Protein AF-A0A968JHE1-F1 (afdb_monomer_lite)

Structure (mmCIF, N/CA/C/O backbone):
data_AF-A0A968JHE1-F1
#
_entry.id   AF-A0A968JHE1-F1
#
loop_
_atom_site.group_PDB
_atom_site.id
_atom_site.type_symbol
_atom_site.label_atom_id
_atom_site.label_alt_id
_atom_site.label_comp_id
_atom_site.label_asym_id
_atom_site.label_entity_id
_atom_site.label_seq_id
_atom_site.pdbx_PDB_ins_code
_atom_site.Cartn_x
_atom_site.Cartn_y
_atom_site.Cartn_z
_atom_site.occupancy
_atom_site.B_iso_or_equiv
_atom_site.auth_seq_id
_atom_site.auth_comp_id
_atom_site.auth_asym_id
_atom_site.auth_atom_id
_atom_site.pdbx_PDB_model_num
ATOM 1 N N . ALA A 1 1 ? -49.050 31.202 43.362 1.00 47.47 1 ALA A N 1
ATOM 2 C CA . ALA A 1 1 ? -48.084 30.896 42.283 1.00 47.47 1 ALA A CA 1
ATOM 3 C C . ALA A 1 1 ? -46.724 30.352 42.784 1.00 47.47 1 ALA A C 1
ATOM 5 O O . ALA A 1 1 ? -45.748 30.447 42.057 1.00 47.47 1 ALA A O 1
ATOM 6 N N . CYS A 1 2 ? -46.636 29.707 43.963 1.00 53.91 2 CYS A N 1
ATOM 7 C CA . CYS A 1 2 ? -45.353 29.241 44.539 1.00 53.91 2 CYS A CA 1
ATOM 8 C C . CYS A 1 2 ? -45.288 27.729 44.828 1.00 53.91 2 CYS A C 1
ATOM 10 O O . CYS A 1 2 ? -44.588 27.310 45.744 1.00 53.91 2 CYS A O 1
ATOM 12 N N . TRP A 1 3 ? -46.005 26.894 44.069 1.00 42.94 3 TRP A N 1
ATOM 13 C CA . TRP A 1 3 ? -45.971 25.433 44.270 1.00 42.94 3 TRP A CA 1
ATOM 14 C C . TRP A 1 3 ? -45.378 24.636 43.099 1.00 42.94 3 TRP A C 1
ATOM 16 O O . TRP A 1 3 ? -45.115 23.447 43.235 1.00 42.94 3 TRP A O 1
ATOM 26 N N . LEU A 1 4 ? -45.081 25.291 41.972 1.00 50.97 4 LEU A N 1
ATOM 27 C CA . LEU A 1 4 ? -44.620 24.625 40.746 1.00 50.97 4 LEU A CA 1
ATOM 28 C C . LEU A 1 4 ? -43.090 24.541 40.586 1.00 50.97 4 LEU A C 1
ATOM 30 O O . LEU A 1 4 ? -42.613 23.849 39.698 1.00 50.97 4 LEU A O 1
ATOM 34 N N . VAL A 1 5 ? -42.301 25.165 41.468 1.00 52.16 5 VAL A N 1
ATOM 35 C CA . VAL A 1 5 ? -40.823 25.190 41.349 1.00 52.16 5 VAL A CA 1
ATOM 36 C C . VAL A 1 5 ? -40.139 24.054 42.137 1.00 52.16 5 VAL A C 1
ATOM 38 O O . VAL A 1 5 ? -38.934 23.842 42.036 1.00 52.16 5 VAL A O 1
ATOM 41 N N . ARG A 1 6 ? -40.885 23.254 42.914 1.00 47.75 6 ARG A N 1
ATOM 42 C CA . ARG A 1 6 ? -40.296 22.291 43.867 1.00 47.75 6 ARG A CA 1
ATOM 43 C C . ARG A 1 6 ? -40.159 20.851 43.347 1.00 47.75 6 ARG A C 1
ATOM 45 O O . ARG A 1 6 ? -39.724 19.982 44.099 1.00 47.75 6 ARG A O 1
ATOM 52 N N . GLN A 1 7 ? -40.478 20.579 42.079 1.00 51.06 7 GLN A N 1
ATOM 53 C CA . GLN A 1 7 ? -40.533 19.208 41.546 1.00 51.06 7 GLN A CA 1
ATOM 54 C 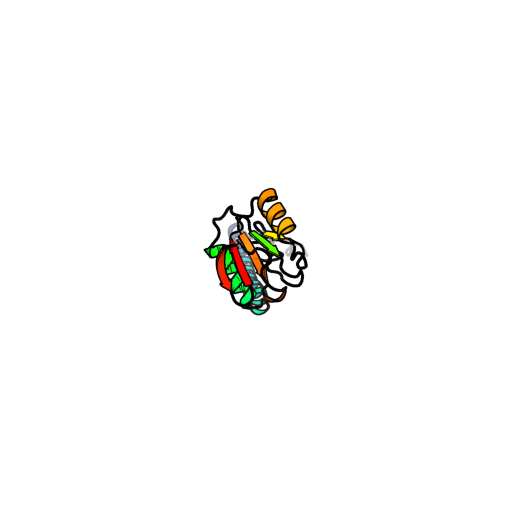C . GLN A 1 7 ? -39.275 18.719 40.806 1.00 51.06 7 GLN A C 1
ATOM 56 O O . GLN A 1 7 ? -39.288 17.634 40.236 1.00 51.06 7 GLN A O 1
ATOM 61 N N . VAL A 1 8 ? -38.145 19.432 40.899 1.00 52.44 8 VAL A N 1
ATOM 62 C CA . VAL A 1 8 ? -36.832 18.935 40.424 1.00 52.44 8 VAL A CA 1
ATOM 63 C C . VAL A 1 8 ? -35.927 18.544 41.602 1.00 52.44 8 VAL A C 1
ATOM 65 O O . VAL A 1 8 ? -34.723 18.782 41.632 1.00 52.44 8 VAL A O 1
ATOM 68 N N . ARG A 1 9 ? -36.503 17.899 42.620 1.00 52.59 9 ARG A N 1
ATOM 69 C CA . ARG A 1 9 ? -35.747 17.066 43.569 1.00 52.59 9 ARG A CA 1
ATOM 70 C C . ARG A 1 9 ? -36.081 15.600 43.319 1.00 52.59 9 ARG A C 1
ATOM 72 O O . ARG A 1 9 ? -36.542 14.890 44.202 1.00 52.59 9 ARG A O 1
ATOM 79 N N . GLY A 1 10 ? -35.834 15.146 42.089 1.00 55.16 10 GLY A N 1
ATOM 80 C CA . GLY A 1 10 ? -35.783 13.717 41.797 1.00 55.16 10 GLY A CA 1
ATOM 81 C C . GLY A 1 10 ? -34.743 13.066 42.707 1.00 55.16 10 GLY A C 1
ATOM 82 O O . GLY A 1 10 ? -33.623 13.588 42.839 1.00 55.16 10 GLY A O 1
ATOM 83 N N . SER A 1 11 ? -35.131 11.973 43.366 1.00 59.53 11 SER A N 1
ATOM 84 C CA . SER A 1 11 ? -34.228 11.157 44.176 1.00 59.53 11 SER A CA 1
ATOM 85 C C . SER A 1 11 ? -32.979 10.809 43.351 1.00 59.53 11 SER A C 1
ATOM 87 O O . SER A 1 11 ? -33.073 10.673 42.124 1.00 59.53 11 SER A O 1
ATOM 89 N N . PRO A 1 12 ? -31.792 10.698 43.973 1.00 62.72 12 PRO A N 1
ATOM 90 C CA . PRO A 1 12 ? -30.542 10.418 43.257 1.00 62.72 12 PRO A CA 1
ATOM 91 C C . PRO A 1 12 ? -30.665 9.191 42.337 1.00 62.72 12 PRO A C 1
ATOM 93 O O . PRO A 1 12 ? -30.126 9.185 41.237 1.00 62.72 12 PRO A O 1
ATOM 96 N N . VAL A 1 13 ? -31.497 8.219 42.722 1.00 62.53 13 VAL A N 1
ATOM 97 C CA . VAL A 1 13 ? -31.814 7.011 41.950 1.00 62.53 13 VAL A CA 1
ATOM 98 C C . VAL A 1 13 ? -32.527 7.314 40.623 1.00 62.53 13 VAL A C 1
ATOM 100 O O . VAL A 1 13 ? -32.202 6.710 39.604 1.00 62.53 13 VAL A O 1
ATOM 103 N N . VAL A 1 14 ? -33.469 8.263 40.587 1.00 67.06 14 VAL A N 1
ATOM 104 C CA . VAL A 1 14 ? -34.178 8.638 39.347 1.00 67.06 14 VAL A CA 1
ATOM 105 C C . VAL A 1 14 ? -33.243 9.385 38.394 1.00 67.06 14 VAL A C 1
ATOM 107 O O . VAL A 1 14 ? -33.249 9.107 37.198 1.00 67.06 14 VAL A O 1
ATOM 110 N N . ARG A 1 15 ? -32.378 10.268 38.910 1.00 69.69 15 ARG A N 1
ATOM 111 C CA . ARG A 1 15 ? -31.371 10.969 38.091 1.00 69.69 15 ARG A CA 1
ATOM 112 C C . ARG A 1 15 ? -30.335 10.018 37.494 1.00 69.69 15 ARG A C 1
ATOM 114 O O . ARG A 1 15 ? -30.020 10.137 36.314 1.00 69.69 15 ARG A O 1
ATOM 121 N N . VAL A 1 16 ? -29.861 9.048 38.275 1.00 76.38 16 VAL A 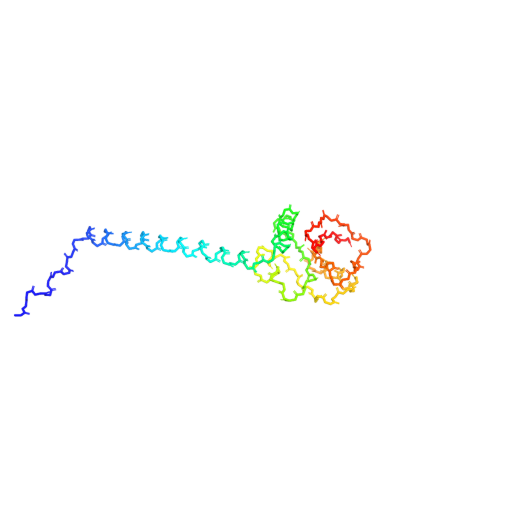N 1
ATOM 122 C CA . VAL A 1 16 ? -28.922 8.022 37.796 1.00 76.38 16 VAL A CA 1
ATOM 123 C C . VAL A 1 16 ? -29.565 7.149 36.715 1.00 76.38 16 VAL A C 1
ATOM 125 O O . VAL A 1 16 ? -28.939 6.907 35.689 1.00 76.38 16 VAL A O 1
ATOM 128 N N . ARG A 1 17 ? -30.834 6.745 36.877 1.00 81.19 17 ARG A N 1
ATOM 129 C CA . ARG A 1 17 ? -31.556 5.965 35.852 1.00 81.19 17 ARG A CA 1
ATOM 130 C C . ARG A 1 17 ? -31.671 6.712 34.523 1.00 81.19 17 ARG A C 1
ATOM 132 O O . ARG A 1 17 ? -31.424 6.109 33.485 1.00 81.19 17 ARG A O 1
ATOM 139 N N . TRP A 1 18 ? -31.986 8.007 34.549 1.00 86.00 18 TRP A N 1
ATOM 140 C CA . TRP A 1 18 ? -32.054 8.827 33.334 1.00 86.00 18 TRP A CA 1
ATOM 141 C C . TRP A 1 18 ? -30.688 9.035 32.672 1.00 86.00 18 TRP A C 1
ATOM 143 O O . TRP A 1 18 ? -30.607 8.975 31.449 1.00 86.00 18 TRP A O 1
ATOM 153 N N . LEU A 1 19 ? -29.615 9.212 33.450 1.00 85.75 19 LEU A N 1
ATOM 154 C CA . LEU A 1 19 ? -28.254 9.307 32.909 1.00 85.75 19 LEU A CA 1
ATOM 155 C C . LEU A 1 19 ? -27.808 8.004 32.242 1.00 85.75 19 LEU A C 1
ATOM 157 O O . LEU A 1 19 ? -27.266 8.043 31.144 1.00 85.75 19 LEU A O 1
ATOM 161 N N . VAL A 1 20 ? -28.080 6.853 32.862 1.00 87.69 20 VAL A N 1
ATOM 162 C CA . VAL A 1 20 ? -27.771 5.541 32.272 1.00 87.69 20 VAL A CA 1
ATOM 163 C C . VAL A 1 20 ? -28.530 5.343 30.960 1.00 87.69 20 VAL A C 1
ATOM 165 O O . VAL A 1 20 ? -27.938 4.918 29.972 1.00 87.69 20 VAL A O 1
ATOM 168 N N . LEU A 1 21 ? -29.814 5.706 30.923 1.00 90.38 21 LEU A N 1
ATOM 169 C CA . LEU A 1 21 ? -30.627 5.644 29.707 1.00 90.38 21 LEU A CA 1
ATOM 170 C C . LEU A 1 21 ? -30.086 6.571 28.614 1.00 90.38 21 LEU A C 1
ATOM 172 O O . LEU A 1 21 ? -29.949 6.142 27.475 1.00 90.38 21 LEU A O 1
ATOM 176 N N . ALA A 1 22 ? -29.720 7.806 28.961 1.00 87.56 22 ALA A N 1
ATOM 177 C CA . ALA A 1 22 ? -29.144 8.762 28.022 1.00 87.56 22 ALA A CA 1
ATOM 178 C C . ALA A 1 22 ? -27.794 8.286 27.461 1.00 87.56 22 ALA A C 1
ATOM 180 O O . ALA A 1 22 ? -27.575 8.367 26.255 1.00 87.56 22 ALA A O 1
ATOM 181 N N . VAL A 1 23 ? -26.913 7.736 28.305 1.00 90.50 23 VAL A N 1
ATOM 182 C CA . VAL A 1 23 ? -25.621 7.169 27.880 1.00 90.50 23 VAL A CA 1
ATOM 183 C C . VAL A 1 23 ? -25.823 5.946 26.988 1.00 90.50 23 VAL A C 1
ATOM 185 O O . VAL A 1 23 ? -25.159 5.835 25.961 1.00 90.50 23 VAL A O 1
ATOM 188 N N . LEU A 1 24 ? -26.757 5.053 27.326 1.00 90.19 24 LEU A N 1
ATOM 189 C CA . LEU A 1 24 ? -27.092 3.895 26.491 1.00 90.19 24 LEU A CA 1
ATOM 190 C C . LEU A 1 24 ? -27.629 4.320 25.124 1.00 90.19 24 LEU A C 1
ATOM 192 O O . LEU A 1 24 ? -27.215 3.771 24.107 1.00 90.19 24 LEU A O 1
ATOM 196 N N . LEU A 1 25 ? -28.519 5.311 25.094 1.00 88.81 25 LEU A N 1
ATOM 197 C CA . LEU A 1 25 ? -29.126 5.814 23.864 1.00 88.81 25 LEU A CA 1
ATOM 198 C C . LEU A 1 25 ? -28.084 6.523 22.987 1.00 88.81 25 LEU A C 1
ATOM 200 O O . LEU A 1 25 ? -28.027 6.283 21.782 1.00 88.81 25 LEU A O 1
ATOM 204 N N . LEU A 1 26 ? -27.189 7.304 23.600 1.00 86.12 26 LEU A N 1
ATOM 205 C CA . LEU A 1 26 ? -26.045 7.917 22.927 1.00 86.12 26 LEU A CA 1
ATOM 206 C C . LEU A 1 26 ? -25.081 6.859 22.369 1.00 86.12 26 LEU A C 1
ATOM 208 O O . LEU A 1 26 ? -24.673 6.956 21.215 1.00 86.12 26 LEU A O 1
ATOM 212 N N . ALA A 1 27 ? -24.754 5.823 23.147 1.00 84.75 27 ALA A N 1
ATOM 213 C CA . ALA A 1 27 ? -23.898 4.725 22.705 1.00 84.75 27 ALA A CA 1
ATOM 214 C C . ALA A 1 27 ? -24.515 3.959 21.525 1.00 84.75 27 ALA A C 1
ATOM 216 O O . ALA A 1 27 ? -23.802 3.594 20.591 1.00 84.75 27 ALA A O 1
ATOM 217 N N . LEU A 1 28 ? -25.836 3.751 21.529 1.00 84.88 28 LEU A N 1
ATOM 218 C CA . LEU A 1 28 ? -26.551 3.095 20.434 1.00 84.88 28 LEU A CA 1
ATOM 219 C C . LEU A 1 28 ? -26.506 3.933 19.146 1.00 84.88 28 LEU A C 1
ATOM 221 O O . LEU A 1 28 ? -26.208 3.402 18.075 1.00 84.88 28 LEU A O 1
ATOM 225 N N . LEU A 1 29 ? -26.740 5.244 19.261 1.00 79.44 29 LEU A N 1
ATOM 226 C CA . LEU A 1 29 ? -26.670 6.188 18.141 1.00 79.44 29 LEU A CA 1
ATOM 227 C C . LEU A 1 29 ? -25.253 6.282 17.560 1.00 79.44 29 LEU A C 1
ATOM 229 O O . LEU A 1 29 ? -25.077 6.205 16.344 1.00 79.44 29 LEU A O 1
ATOM 233 N N . LEU A 1 30 ? -24.237 6.373 18.422 1.00 77.44 30 LEU A N 1
ATOM 234 C CA . LEU A 1 30 ? -22.828 6.369 18.020 1.00 77.44 30 LEU A CA 1
ATOM 235 C C . LEU A 1 30 ? -22.453 5.075 17.290 1.00 77.44 30 LEU A C 1
ATOM 237 O O . LEU A 1 30 ? -21.731 5.109 16.294 1.00 77.44 30 LEU A O 1
ATOM 241 N N . ARG A 1 31 ? -22.975 3.931 17.744 1.00 70.56 31 ARG A N 1
ATOM 242 C CA . ARG A 1 31 ? -22.715 2.631 17.117 1.00 70.56 31 ARG A CA 1
ATOM 243 C C . ARG A 1 31 ? -23.305 2.539 15.708 1.00 70.56 31 ARG A C 1
ATOM 245 O O . ARG A 1 31 ? -22.634 2.032 14.812 1.00 70.56 31 ARG A O 1
ATOM 252 N N . GLY A 1 32 ? -24.512 3.072 15.504 1.00 67.69 32 GLY A N 1
ATOM 253 C CA . GLY A 1 32 ? -25.134 3.169 14.180 1.00 67.69 32 GLY A CA 1
ATOM 254 C C . GLY A 1 32 ? -24.374 4.110 13.240 1.00 67.69 32 GLY A C 1
ATOM 255 O O . GLY A 1 32 ? -24.081 3.743 12.105 1.00 67.69 32 GLY A O 1
ATOM 256 N N . GLY A 1 33 ? -23.972 5.288 13.730 1.00 63.91 33 GLY A N 1
ATOM 257 C CA . GLY A 1 33 ? -23.200 6.259 12.946 1.00 63.91 33 GLY A CA 1
ATOM 258 C C . GLY A 1 33 ? -21.840 5.726 12.477 1.00 63.91 33 GLY A C 1
ATOM 259 O O . GLY A 1 33 ? -21.459 5.939 11.326 1.00 63.91 33 GLY A O 1
ATOM 260 N N . MET A 1 34 ? -21.137 4.968 13.327 1.00 60.38 34 MET A N 1
ATOM 261 C CA . MET A 1 34 ? -19.841 4.368 12.982 1.00 60.38 34 MET A CA 1
ATOM 262 C C . MET A 1 34 ? -19.933 3.336 11.848 1.00 60.38 34 MET A C 1
ATOM 264 O O . MET A 1 34 ? -19.060 3.305 10.979 1.00 60.38 34 MET A O 1
ATOM 268 N N . GLN A 1 35 ? -20.984 2.511 11.807 1.00 61.25 35 GLN A N 1
ATOM 269 C CA . GLN A 1 35 ? -21.159 1.533 10.723 1.00 61.25 35 GLN A CA 1
ATOM 270 C C . GLN A 1 35 ? -21.506 2.197 9.388 1.00 61.25 35 GLN A C 1
ATOM 272 O O . GLN A 1 35 ? -21.023 1.764 8.345 1.00 61.25 35 GLN A O 1
ATOM 277 N N . THR A 1 36 ? -22.310 3.259 9.409 1.00 61.12 36 THR A N 1
ATOM 278 C CA . THR A 1 36 ? -22.697 3.976 8.188 1.00 61.12 36 THR A CA 1
ATOM 279 C C . THR A 1 36 ? -21.527 4.768 7.612 1.00 61.12 36 THR A C 1
ATOM 281 O O . THR A 1 36 ? -21.303 4.728 6.408 1.00 61.12 36 THR A O 1
ATOM 284 N N . GLY A 1 37 ? -20.736 5.430 8.464 1.00 57.62 37 GLY A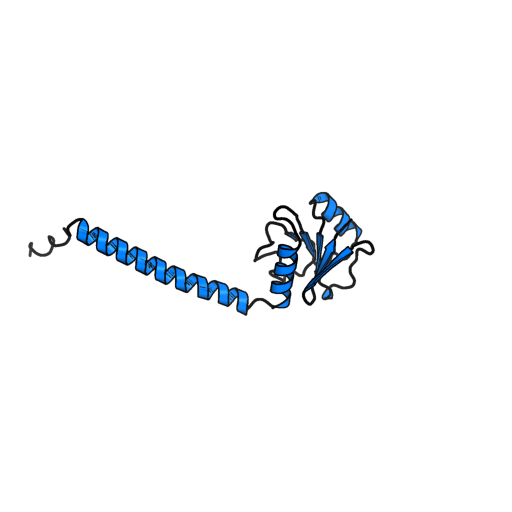 N 1
ATOM 285 C CA . GLY A 1 37 ? -19.551 6.171 8.029 1.00 57.62 37 GLY A CA 1
ATOM 286 C C . GLY A 1 37 ? -18.462 5.270 7.444 1.00 57.62 37 GLY A C 1
ATOM 287 O O . GLY A 1 37 ? -17.900 5.583 6.400 1.00 57.62 37 GLY A O 1
ATOM 288 N N . THR A 1 38 ? -18.196 4.120 8.070 1.00 60.97 38 THR A N 1
ATOM 289 C CA . THR A 1 38 ? -17.193 3.164 7.566 1.00 60.97 38 THR A CA 1
ATOM 290 C C . THR A 1 38 ? -17.627 2.507 6.259 1.00 60.97 38 THR A C 1
ATOM 292 O O . THR A 1 38 ? -16.824 2.449 5.333 1.00 60.97 38 THR A O 1
ATOM 295 N N . ARG A 1 39 ? -18.895 2.090 6.135 1.00 61.09 39 ARG A N 1
ATOM 296 C CA . ARG A 1 39 ? -19.441 1.589 4.862 1.00 61.09 39 ARG A CA 1
ATOM 297 C C . ARG A 1 39 ? -19.400 2.639 3.767 1.00 61.09 39 ARG A C 1
ATOM 299 O O . ARG A 1 39 ? -18.898 2.348 2.699 1.00 61.09 39 ARG A O 1
ATOM 306 N N . TYR A 1 40 ? -19.818 3.870 4.049 1.00 61.50 40 TYR A N 1
ATOM 307 C CA . TYR A 1 40 ? -19.778 4.947 3.062 1.00 61.50 40 TYR A CA 1
ATOM 308 C C . TYR A 1 40 ? -18.365 5.197 2.518 1.00 61.50 40 TYR A C 1
ATOM 310 O O . TYR A 1 40 ? -18.194 5.423 1.325 1.00 61.50 40 TYR A O 1
ATOM 318 N N . VAL A 1 41 ? -17.338 5.144 3.370 1.00 62.62 41 VAL A N 1
ATOM 319 C CA . VAL A 1 41 ? -15.946 5.296 2.921 1.00 62.62 41 VAL A CA 1
ATOM 320 C C . VAL A 1 41 ? -15.486 4.081 2.112 1.00 62.62 41 VAL A C 1
ATOM 322 O O . VAL A 1 41 ? -14.848 4.263 1.081 1.00 62.62 41 VAL A O 1
ATOM 325 N N . LEU A 1 42 ? -15.823 2.863 2.543 1.00 65.06 42 LEU A N 1
ATOM 326 C CA . LEU A 1 42 ? -15.426 1.628 1.857 1.00 65.06 42 LEU A CA 1
ATOM 327 C C . LEU A 1 42 ? -16.143 1.439 0.512 1.00 65.06 42 LEU A C 1
ATOM 329 O O . LEU A 1 42 ? -15.501 1.070 -0.463 1.00 65.06 42 LEU A O 1
ATOM 333 N N . ASP A 1 43 ? -17.437 1.749 0.437 1.00 65.75 43 ASP A N 1
ATOM 334 C CA . ASP A 1 43 ? -18.256 1.635 -0.776 1.00 65.75 43 ASP A CA 1
ATOM 335 C C . ASP A 1 43 ? -17.822 2.645 -1.854 1.00 65.75 43 ASP A C 1
ATOM 337 O O . ASP A 1 43 ? -18.015 2.411 -3.045 1.00 65.75 43 ASP A O 1
ATOM 341 N N . ASN A 1 44 ? -17.208 3.761 -1.444 1.00 65.62 44 ASN A N 1
ATOM 342 C CA . ASN A 1 44 ? -16.645 4.765 -2.349 1.00 65.62 44 ASN A CA 1
ATOM 343 C C . ASN A 1 44 ? -15.133 4.587 -2.594 1.00 65.62 44 ASN A C 1
ATOM 345 O O . ASN A 1 44 ? -14.551 5.356 -3.362 1.00 65.62 44 ASN A O 1
ATOM 349 N N . GLN A 1 45 ? -14.480 3.599 -1.969 1.00 68.44 45 GLN A N 1
ATOM 350 C CA . GLN A 1 45 ? -13.083 3.273 -2.251 1.00 68.44 45 GLN A CA 1
ATOM 351 C C . GLN A 1 45 ? -12.992 2.255 -3.396 1.00 68.44 45 GLN A C 1
ATOM 353 O O . GLN A 1 45 ? -13.625 1.201 -3.342 1.00 68.44 45 GLN A O 1
ATOM 358 N N . PRO A 1 46 ? -12.174 2.515 -4.432 1.00 76.88 46 PRO A N 1
ATOM 359 C CA . PRO A 1 46 ? -11.955 1.540 -5.491 1.00 76.88 46 PRO A CA 1
ATOM 360 C C . PRO A 1 46 ? -11.404 0.215 -4.932 1.00 76.88 46 PRO A C 1
ATOM 362 O O . PRO A 1 46 ? -10.450 0.237 -4.149 1.00 76.88 46 PRO A O 1
ATOM 365 N N . PRO A 1 47 ? -11.947 -0.945 -5.347 1.00 78.69 47 PRO A N 1
ATOM 366 C CA . PRO A 1 47 ? -11.609 -2.245 -4.761 1.00 78.69 47 PRO A CA 1
ATOM 367 C C . PRO A 1 47 ? -10.121 -2.598 -4.903 1.00 78.69 47 PRO A C 1
ATOM 369 O O . PRO A 1 47 ? -9.541 -3.174 -3.984 1.00 78.69 47 PRO A O 1
ATOM 372 N N . ASP A 1 48 ? -9.477 -2.177 -5.997 1.00 78.69 48 ASP A N 1
ATOM 373 C CA . ASP A 1 48 ? -8.032 -2.347 -6.210 1.00 78.69 48 ASP A CA 1
ATOM 374 C C . ASP A 1 48 ? -7.202 -1.702 -5.091 1.00 78.69 48 ASP A C 1
ATOM 376 O O . ASP A 1 48 ? -6.170 -2.230 -4.686 1.00 78.69 48 ASP A O 1
ATOM 380 N N . GLN A 1 49 ? -7.651 -0.554 -4.574 1.00 78.00 49 GLN A N 1
ATOM 381 C CA . GLN A 1 49 ? -6.946 0.171 -3.519 1.00 78.00 49 GLN A CA 1
ATOM 382 C C . GLN A 1 49 ? -7.089 -0.555 -2.185 1.00 78.00 49 GLN A C 1
ATOM 384 O O . GLN A 1 49 ? -6.107 -0.738 -1.472 1.00 78.00 49 GLN A O 1
ATOM 389 N N . VAL A 1 50 ? -8.297 -1.027 -1.867 1.00 79.69 50 VAL A N 1
ATOM 390 C CA . VAL A 1 50 ? -8.537 -1.831 -0.661 1.00 79.69 50 VAL A CA 1
ATOM 391 C C . VAL A 1 50 ? -7.672 -3.094 -0.687 1.00 79.69 50 VAL A C 1
ATOM 393 O O . VAL A 1 50 ? -7.034 -3.427 0.313 1.00 79.69 50 VAL A O 1
ATOM 396 N N . ALA A 1 51 ? -7.582 -3.756 -1.843 1.00 83.50 51 ALA A N 1
ATOM 397 C CA . ALA A 1 51 ? -6.728 -4.922 -2.035 1.00 83.50 51 ALA A CA 1
ATOM 398 C C . ALA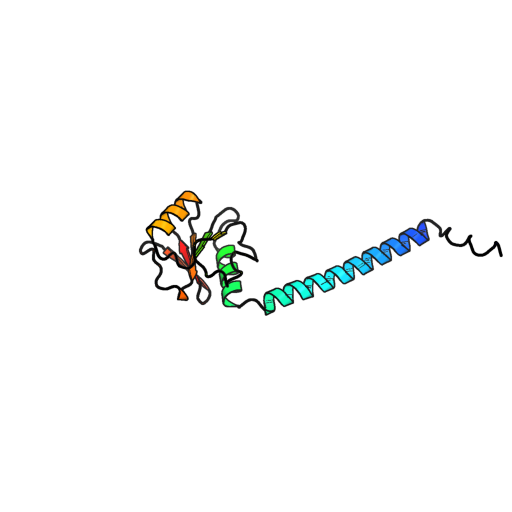 A 1 51 ? -5.232 -4.588 -1.875 1.00 83.50 51 ALA A C 1
ATOM 400 O O . ALA A 1 51 ? -4.507 -5.353 -1.242 1.00 83.50 51 ALA A O 1
ATOM 401 N N . ALA A 1 52 ? -4.769 -3.438 -2.375 1.00 84.44 52 ALA A N 1
ATOM 402 C CA . ALA A 1 52 ? -3.383 -2.996 -2.204 1.00 84.44 52 ALA A CA 1
ATOM 403 C C . ALA A 1 52 ? -3.033 -2.698 -0.737 1.00 84.44 52 ALA A C 1
ATOM 405 O O . ALA A 1 52 ? -1.981 -3.116 -0.256 1.00 84.44 52 ALA A O 1
ATOM 406 N N . VAL A 1 53 ? -3.932 -2.046 0.011 1.00 82.25 53 VAL A N 1
ATOM 407 C CA . VAL A 1 53 ? -3.761 -1.841 1.462 1.00 82.25 53 VAL A CA 1
ATOM 408 C C . VAL A 1 53 ? -3.711 -3.178 2.198 1.00 82.25 53 VAL A C 1
ATOM 410 O O . VAL A 1 53 ? -2.871 -3.366 3.080 1.00 82.25 53 VAL A O 1
ATOM 413 N N . ALA A 1 54 ? -4.596 -4.113 1.846 1.00 84.75 54 ALA A N 1
ATOM 414 C CA . ALA A 1 54 ? -4.603 -5.447 2.432 1.00 84.75 54 ALA A CA 1
ATOM 415 C C . ALA A 1 54 ? -3.291 -6.196 2.145 1.00 84.75 54 ALA A C 1
ATOM 417 O O . ALA A 1 54 ? -2.731 -6.796 3.060 1.00 84.75 54 ALA A O 1
ATOM 418 N N . LEU A 1 55 ? -2.762 -6.094 0.920 1.00 87.81 55 LEU A N 1
ATOM 419 C CA . LEU A 1 55 ? -1.477 -6.677 0.532 1.00 87.81 55 LEU A CA 1
ATOM 420 C C . LEU A 1 55 ? -0.321 -6.103 1.362 1.00 87.81 55 LEU A C 1
ATOM 422 O O . LEU A 1 55 ? 0.488 -6.864 1.891 1.00 87.81 55 LEU A O 1
ATOM 426 N N . VAL A 1 56 ? -0.264 -4.779 1.533 1.00 87.69 56 VAL A N 1
ATOM 427 C CA . VAL A 1 56 ? 0.776 -4.119 2.342 1.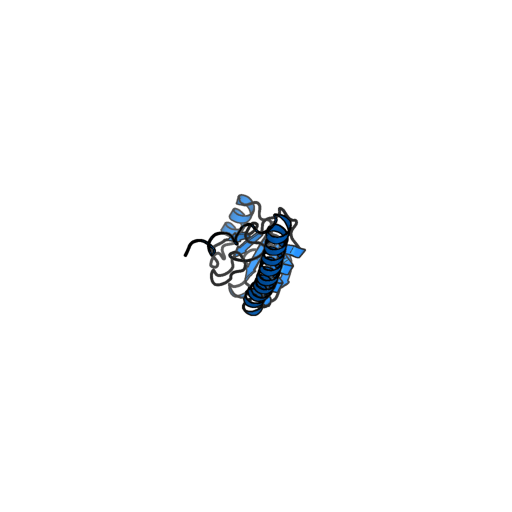00 87.69 56 VAL A CA 1
ATOM 428 C C . VAL A 1 56 ? 0.687 -4.565 3.806 1.00 87.69 56 VAL A C 1
ATOM 430 O O . VAL A 1 56 ? 1.695 -4.956 4.388 1.00 87.69 56 VAL A O 1
ATOM 433 N N . ASN A 1 57 ? -0.510 -4.581 4.399 1.00 87.69 57 ASN A N 1
ATOM 434 C CA . ASN A 1 57 ? -0.698 -4.995 5.795 1.00 87.69 57 ASN A CA 1
ATOM 435 C C . ASN A 1 57 ? -0.410 -6.481 6.039 1.00 87.69 57 ASN A C 1
ATOM 437 O O . ASN A 1 57 ? 0.024 -6.840 7.129 1.00 87.69 57 ASN A O 1
ATOM 441 N N . ALA A 1 58 ? -0.673 -7.342 5.054 1.00 88.12 58 ALA A N 1
ATOM 442 C CA . ALA A 1 58 ? -0.364 -8.766 5.144 1.00 88.12 58 ALA A CA 1
ATOM 443 C C . ALA A 1 58 ? 1.136 -9.054 4.983 1.00 88.12 58 ALA A C 1
ATOM 445 O O . ALA A 1 58 ? 1.618 -10.067 5.482 1.00 88.12 58 ALA A O 1
ATOM 446 N N . THR A 1 59 ? 1.857 -8.181 4.276 1.00 88.50 59 THR A N 1
ATOM 447 C CA . THR A 1 59 ? 3.264 -8.398 3.924 1.00 88.50 59 THR A CA 1
ATOM 448 C C . THR A 1 59 ? 4.216 -7.790 4.943 1.00 88.50 59 THR A C 1
ATOM 450 O O . THR A 1 59 ? 5.187 -8.436 5.328 1.00 88.50 59 THR A O 1
ATOM 453 N N . LEU A 1 60 ? 3.973 -6.547 5.359 1.00 88.38 60 LEU A N 1
ATOM 454 C CA . LEU A 1 60 ? 4.945 -5.812 6.153 1.00 88.38 60 LEU A CA 1
ATOM 455 C C . LEU A 1 60 ? 4.711 -5.970 7.665 1.00 88.38 60 LEU A C 1
ATOM 457 O O . LEU A 1 60 ? 3.592 -5.784 8.155 1.00 88.38 60 LEU A O 1
ATOM 461 N N . ALA A 1 61 ? 5.791 -6.160 8.424 1.00 87.56 61 ALA A N 1
ATOM 462 C CA . ALA A 1 61 ? 5.777 -6.167 9.892 1.00 87.56 61 ALA A CA 1
ATOM 463 C C . ALA A 1 61 ? 5.344 -4.799 10.461 1.00 87.56 61 ALA A C 1
ATOM 465 O O . ALA A 1 61 ? 5.538 -3.800 9.783 1.00 87.56 61 ALA A O 1
ATOM 466 N N . PRO A 1 62 ? 4.762 -4.690 11.671 1.00 80.31 62 PRO A N 1
ATOM 467 C CA . PRO A 1 62 ? 4.098 -3.464 12.147 1.00 80.31 62 PRO A CA 1
ATOM 468 C C . PRO A 1 62 ? 4.917 -2.161 12.075 1.00 80.31 62 PRO A C 1
ATOM 470 O O . PRO A 1 62 ? 4.343 -1.085 11.925 1.00 80.31 62 PRO A O 1
ATOM 473 N N . ASP A 1 63 ? 6.238 -2.254 12.178 1.00 83.94 63 ASP A N 1
ATOM 474 C CA . ASP A 1 63 ? 7.204 -1.155 12.202 1.00 83.94 63 ASP A CA 1
ATOM 475 C C . ASP A 1 63 ? 7.893 -0.887 10.851 1.00 83.94 63 ASP A C 1
ATOM 477 O O . ASP A 1 63 ? 8.557 0.139 10.687 1.00 83.94 63 ASP A O 1
ATOM 481 N N . GLU A 1 64 ? 7.702 -1.755 9.856 1.00 87.75 64 GLU A N 1
ATOM 482 C CA . GLU A 1 64 ? 8.298 -1.580 8.531 1.00 87.75 64 GLU A CA 1
ATOM 483 C C . GLU A 1 64 ? 7.625 -0.449 7.748 1.00 87.75 64 GLU A C 1
ATOM 485 O O . GLU A 1 64 ? 6.401 -0.264 7.784 1.00 87.75 64 GLU A O 1
ATOM 490 N N . ARG A 1 65 ? 8.431 0.288 6.986 1.00 87.62 65 ARG A N 1
ATOM 491 C CA . ARG A 1 65 ? 7.976 1.396 6.144 1.00 87.62 65 ARG A CA 1
ATOM 492 C C . ARG A 1 65 ? 7.852 0.984 4.685 1.00 87.62 65 ARG A C 1
ATOM 494 O O . ARG A 1 65 ? 8.529 0.069 4.220 1.00 87.62 65 ARG A O 1
ATOM 501 N N . VAL A 1 66 ? 6.994 1.697 3.965 1.00 88.06 66 VAL A N 1
ATOM 502 C CA . VAL A 1 66 ? 6.744 1.496 2.536 1.00 88.06 66 VAL A CA 1
ATOM 503 C C . VAL A 1 66 ? 6.859 2.827 1.809 1.00 88.06 66 VAL A C 1
ATOM 505 O O . VAL A 1 66 ? 6.270 3.822 2.223 1.00 88.06 66 VAL A O 1
ATOM 508 N N . LEU A 1 67 ? 7.620 2.862 0.725 1.00 89.06 67 LEU A N 1
ATOM 509 C CA . LEU A 1 67 ? 7.582 3.964 -0.223 1.00 89.06 67 LEU A CA 1
ATOM 510 C C . LEU A 1 67 ? 6.312 3.846 -1.062 1.00 89.06 67 LEU A C 1
ATOM 512 O O . LEU A 1 67 ? 5.919 2.751 -1.461 1.00 89.06 67 LEU A O 1
ATOM 516 N N . THR A 1 68 ? 5.673 4.968 -1.357 1.00 85.69 68 THR A N 1
ATOM 517 C CA . THR A 1 68 ? 4.478 5.005 -2.203 1.00 85.69 68 THR A CA 1
ATOM 518 C C . THR A 1 68 ? 4.700 6.011 -3.320 1.00 85.69 68 THR A C 1
ATOM 520 O O . THR A 1 68 ? 4.860 7.198 -3.052 1.00 85.69 68 THR A O 1
ATOM 523 N N . ALA A 1 69 ? 4.730 5.535 -4.562 1.00 76.81 69 ALA A N 1
ATOM 524 C CA . ALA A 1 69 ? 4.784 6.370 -5.761 1.00 76.81 69 ALA A CA 1
ATOM 525 C C . ALA A 1 69 ? 3.443 6.237 -6.488 1.00 76.81 69 ALA A C 1
ATOM 527 O O . ALA A 1 69 ? 3.311 5.548 -7.496 1.00 76.81 69 ALA A O 1
ATOM 528 N N . VAL A 1 70 ? 2.402 6.811 -5.883 1.00 68.94 70 VAL A N 1
ATOM 529 C CA . VAL A 1 70 ? 1.014 6.646 -6.321 1.00 68.94 70 VAL A CA 1
ATOM 530 C C . VAL A 1 70 ? 0.376 8.037 -6.474 1.00 68.94 70 VAL A C 1
ATOM 532 O O . VAL A 1 70 ? 0.582 8.871 -5.587 1.00 68.94 70 VAL A O 1
ATOM 535 N N . PRO A 1 71 ? -0.373 8.326 -7.562 1.00 65.06 71 PRO A N 1
ATOM 536 C CA . PRO A 1 71 ? -0.965 9.648 -7.811 1.00 65.06 71 PRO A CA 1
ATOM 537 C C . PRO A 1 71 ? -1.738 10.229 -6.611 1.00 65.06 71 PRO A C 1
ATOM 539 O O . PRO A 1 71 ? -2.409 9.489 -5.904 1.00 65.06 71 PRO A O 1
ATOM 542 N N . PRO A 1 72 ? -1.718 11.552 -6.361 1.00 57.72 72 PRO A N 1
ATOM 543 C CA . PRO A 1 72 ? -2.354 12.183 -5.194 1.00 57.72 72 PRO A CA 1
ATOM 544 C C . PRO A 1 72 ? -3.882 12.044 -5.160 1.00 57.72 72 PRO A C 1
ATOM 546 O O . PRO A 1 72 ? -4.492 12.255 -4.110 1.00 57.72 72 PRO A O 1
ATOM 549 N N . GLU A 1 73 ? -4.480 11.687 -6.295 1.00 54.75 73 GLU A N 1
ATOM 550 C CA . GLU A 1 73 ? -5.882 11.292 -6.460 1.00 54.75 73 GLU A CA 1
ATOM 551 C C . GLU A 1 73 ? -6.217 9.992 -5.709 1.00 54.75 73 GLU A C 1
ATOM 553 O O . GLU A 1 73 ? -7.388 9.643 -5.574 1.00 54.75 73 GLU A O 1
ATOM 558 N N . LEU A 1 74 ? -5.196 9.280 -5.215 1.00 55.41 74 LEU A N 1
ATOM 559 C CA . LEU A 1 74 ? -5.298 8.010 -4.514 1.00 55.41 74 LEU A CA 1
ATOM 560 C C . LEU A 1 74 ? -5.155 8.190 -2.996 1.00 55.41 74 LEU A C 1
ATOM 562 O O . LEU A 1 74 ? -4.059 8.424 -2.481 1.00 55.41 74 LEU A O 1
ATOM 566 N N . PRO A 1 75 ? -6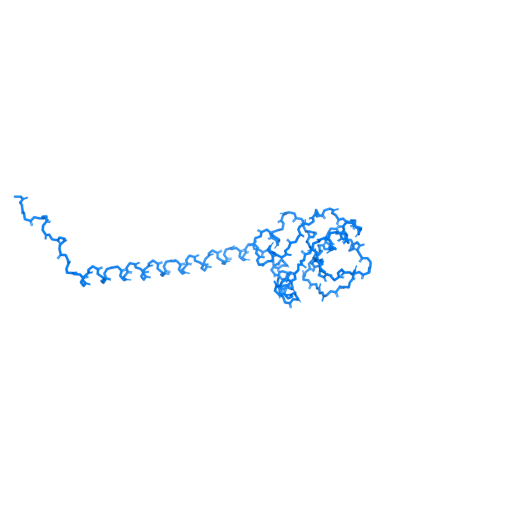.247 7.996 -2.236 1.00 58.38 75 PRO A N 1
ATOM 567 C CA . PRO A 1 75 ? -6.260 8.022 -0.774 1.00 58.38 75 PRO A CA 1
ATOM 568 C C . PRO A 1 75 ? -5.397 6.959 -0.080 1.00 58.38 75 PRO A C 1
ATOM 570 O O . PRO A 1 75 ? -5.385 6.935 1.150 1.00 58.38 75 PRO A O 1
ATOM 573 N N . LEU A 1 76 ? -4.705 6.083 -0.822 1.00 57.97 76 LEU A N 1
ATOM 574 C CA . LEU A 1 76 ? -3.946 4.939 -0.300 1.00 57.97 76 LEU A CA 1
ATOM 575 C C . LEU A 1 76 ? -2.996 5.336 0.839 1.00 57.97 76 LEU A C 1
ATOM 577 O O . LEU A 1 76 ? -3.023 4.729 1.907 1.00 57.97 76 LEU A O 1
ATOM 581 N N . ALA A 1 77 ? -2.214 6.399 0.636 1.00 54.19 77 ALA A N 1
ATOM 582 C CA . ALA A 1 77 ? -1.296 6.924 1.647 1.00 54.19 77 ALA A CA 1
ATOM 583 C C . ALA A 1 77 ? -1.926 7.999 2.550 1.00 54.19 77 ALA A C 1
ATOM 585 O O . ALA A 1 77 ? -1.454 8.218 3.661 1.00 54.19 77 ALA A O 1
ATOM 586 N N . LYS A 1 78 ? -2.987 8.681 2.095 1.00 50.31 78 LYS A N 1
ATOM 587 C CA . LYS A 1 78 ? -3.561 9.838 2.802 1.00 50.31 78 LYS A CA 1
ATOM 588 C C . LYS A 1 78 ? -4.654 9.492 3.817 1.00 50.31 78 LYS A C 1
ATOM 590 O O . LYS A 1 78 ? -4.841 10.281 4.739 1.00 50.31 78 LYS A O 1
ATOM 595 N N . TYR A 1 79 ? -5.369 8.367 3.683 1.00 51.62 79 TYR A N 1
ATOM 596 C CA . TYR A 1 79 ? -6.610 8.169 4.452 1.00 51.62 79 TYR A CA 1
ATOM 597 C C . TYR A 1 79 ? -6.839 6.806 5.121 1.00 51.62 79 TYR A C 1
ATOM 599 O O . TYR A 1 79 ? -7.744 6.734 5.950 1.00 51.62 79 TYR A O 1
ATOM 607 N N . SER A 1 80 ? -6.073 5.735 4.875 1.00 59.41 80 SER A N 1
ATOM 608 C CA . SER A 1 80 ? -6.399 4.463 5.550 1.00 59.41 80 SER A CA 1
ATOM 609 C C . SER A 1 80 ? -5.234 3.491 5.745 1.00 59.41 80 SER A C 1
ATOM 611 O O . SER A 1 80 ? -4.524 3.141 4.812 1.00 59.41 80 SER A O 1
ATOM 613 N N . ALA A 1 81 ? -5.100 3.019 6.989 1.00 60.91 81 ALA A N 1
ATOM 614 C CA . ALA A 1 81 ? -4.264 1.927 7.505 1.00 60.91 81 ALA A CA 1
ATOM 615 C C . ALA A 1 81 ? -2.732 2.048 7.393 1.00 60.91 81 ALA A C 1
ATOM 617 O O . ALA A 1 81 ? -2.061 1.796 8.388 1.00 60.91 81 ALA A O 1
ATOM 618 N N . ILE A 1 82 ? -2.165 2.465 6.260 1.00 69.62 82 ILE A N 1
ATOM 619 C CA . ILE A 1 82 ? -0.700 2.458 6.059 1.00 69.62 82 ILE A CA 1
ATOM 620 C C . ILE A 1 82 ? -0.063 3.851 6.089 1.00 69.62 82 ILE A C 1
ATOM 622 O O . ILE A 1 82 ? 1.152 3.959 6.022 1.00 69.62 82 ILE A O 1
ATOM 626 N N . ALA A 1 83 ? -0.853 4.916 6.259 1.00 72.50 83 ALA A N 1
ATOM 627 C CA . ALA A 1 83 ? -0.388 6.310 6.223 1.00 72.50 83 ALA A CA 1
ATOM 628 C C . ALA A 1 83 ? 0.779 6.619 7.182 1.00 72.50 83 ALA A C 1
ATOM 630 O O . ALA A 1 83 ? 1.671 7.388 6.855 1.00 72.50 83 ALA A O 1
ATOM 631 N N . HIS A 1 84 ? 0.800 5.990 8.360 1.00 76.44 84 HIS A N 1
ATOM 632 C CA . HIS A 1 84 ? 1.865 6.164 9.356 1.00 76.44 84 HIS A CA 1
ATOM 633 C C . HIS A 1 84 ? 3.181 5.452 8.986 1.00 76.44 84 HIS A C 1
ATOM 635 O O . HIS A 1 84 ? 4.213 5.688 9.610 1.00 76.44 84 HIS A O 1
ATOM 641 N N . ARG A 1 85 ? 3.133 4.571 7.984 1.00 82.62 85 ARG A N 1
ATOM 642 C CA . ARG A 1 85 ? 4.239 3.735 7.491 1.00 82.62 85 ARG A CA 1
ATOM 643 C C . ARG A 1 85 ? 4.648 4.123 6.073 1.00 82.62 85 ARG A C 1
ATOM 645 O O . ARG A 1 85 ? 5.740 3.773 5.633 1.00 82.62 85 ARG A O 1
ATOM 652 N N . ALA A 1 86 ? 3.757 4.816 5.372 1.00 84.56 86 ALA A N 1
ATOM 653 C CA . ALA A 1 86 ? 3.928 5.263 4.010 1.00 84.56 86 ALA A CA 1
ATOM 654 C C . ALA A 1 86 ? 4.805 6.515 3.960 1.00 84.56 86 ALA A C 1
ATOM 656 O O . ALA A 1 86 ? 4.543 7.515 4.627 1.00 84.56 86 ALA A O 1
ATOM 657 N N . VAL A 1 87 ? 5.821 6.466 3.112 1.00 85.50 87 VAL A N 1
ATOM 658 C CA . VAL A 1 87 ? 6.600 7.625 2.692 1.00 85.50 87 VAL A CA 1
ATOM 659 C C . VAL A 1 87 ? 6.174 7.938 1.268 1.00 85.50 87 VAL A C 1
ATOM 661 O O . VAL A 1 87 ? 6.288 7.102 0.371 1.00 85.50 87 VAL A O 1
ATOM 664 N N . VAL A 1 88 ? 5.608 9.123 1.069 1.00 83.75 88 VAL A N 1
ATOM 665 C CA . VAL A 1 88 ? 5.041 9.521 -0.220 1.00 83.75 88 VAL A CA 1
ATOM 666 C C . VAL A 1 88 ? 6.141 10.104 -1.095 1.00 83.75 88 VAL A C 1
ATOM 668 O O . VAL A 1 88 ? 6.745 11.115 -0.743 1.00 83.75 88 VAL A O 1
ATOM 671 N N . LEU A 1 89 ? 6.381 9.458 -2.230 1.00 80.19 89 LEU A N 1
ATOM 672 C CA . LEU A 1 89 ? 7.178 9.988 -3.327 1.00 80.19 89 LEU A CA 1
ATOM 673 C C . LEU A 1 89 ? 6.269 10.746 -4.295 1.00 80.19 89 LEU A C 1
ATOM 675 O O . LEU A 1 89 ? 5.050 10.549 -4.304 1.00 80.19 89 LEU A O 1
ATOM 679 N N . SER A 1 90 ? 6.856 11.612 -5.123 1.00 75.31 90 SER A N 1
ATOM 680 C CA . SER A 1 90 ? 6.091 12.198 -6.222 1.00 75.31 90 SER A CA 1
ATOM 681 C C . SER A 1 90 ? 5.617 11.060 -7.134 1.00 75.31 90 SER A C 1
ATOM 683 O O . SER A 1 90 ? 6.405 10.163 -7.436 1.00 75.31 90 SER A O 1
ATOM 685 N N . PRO A 1 91 ? 4.353 11.049 -7.579 1.00 64.25 91 PRO A N 1
ATOM 686 C CA . PRO A 1 91 ? 3.846 9.991 -8.457 1.00 64.25 91 PRO A CA 1
ATOM 687 C C . PRO A 1 91 ? 4.564 9.933 -9.808 1.00 64.25 91 PRO A C 1
ATOM 689 O O . PRO A 1 91 ? 4.589 8.881 -10.436 1.00 64.25 91 PRO A O 1
ATOM 692 N N . ASP A 1 92 ? 5.179 11.045 -10.212 1.00 68.19 92 ASP A N 1
ATOM 693 C CA . ASP A 1 92 ? 5.973 11.159 -11.436 1.00 68.19 92 ASP A CA 1
ATOM 694 C C . ASP A 1 92 ? 7.437 10.735 -11.222 1.00 68.19 92 ASP A C 1
ATOM 696 O O . ASP A 1 92 ? 8.253 10.790 -12.143 1.00 68.19 92 ASP A O 1
ATOM 700 N N . THR A 1 93 ? 7.810 10.334 -10.000 1.00 73.88 93 THR A N 1
ATOM 701 C CA . THR A 1 93 ? 9.153 9.833 -9.704 1.00 73.88 93 THR A CA 1
ATOM 702 C C . THR A 1 93 ? 9.303 8.427 -10.282 1.00 73.88 93 THR A C 1
ATOM 704 O O . THR A 1 93 ? 9.067 7.430 -9.607 1.00 73.88 93 THR A O 1
ATOM 707 N N . ALA A 1 94 ? 9.732 8.362 -11.541 1.00 75.62 94 ALA A N 1
ATOM 708 C CA . ALA A 1 94 ? 10.190 7.144 -12.212 1.00 75.62 94 ALA A CA 1
ATOM 709 C C . ALA A 1 94 ? 11.727 7.004 -12.192 1.00 75.62 94 ALA A C 1
ATOM 711 O O . ALA A 1 94 ? 12.293 6.176 -12.901 1.00 75.62 94 ALA A O 1
ATOM 712 N N . ASP A 1 95 ? 12.420 7.829 -11.404 1.00 85.44 95 ASP A N 1
ATOM 713 C CA . ASP A 1 95 ? 13.873 7.767 -11.272 1.00 85.44 95 ASP A CA 1
ATOM 714 C C . ASP A 1 95 ? 14.266 6.726 -10.217 1.00 85.44 95 ASP A C 1
ATOM 716 O O . ASP A 1 95 ? 13.997 6.887 -9.024 1.00 85.44 95 ASP A O 1
ATOM 720 N N . ALA A 1 96 ? 14.921 5.659 -10.672 1.00 86.81 96 ALA A N 1
ATOM 721 C CA . ALA A 1 96 ? 15.414 4.577 -9.830 1.00 86.81 96 ALA A CA 1
ATOM 722 C C . ALA A 1 96 ? 16.346 5.072 -8.714 1.00 86.81 96 ALA A C 1
ATOM 724 O O . ALA A 1 96 ? 16.272 4.563 -7.596 1.00 86.81 96 ALA A O 1
ATOM 725 N N . THR A 1 97 ? 17.182 6.078 -8.998 1.00 87.00 97 THR A N 1
ATOM 726 C CA . THR A 1 97 ? 18.154 6.608 -8.030 1.00 87.00 97 THR A CA 1
ATOM 727 C C . THR A 1 97 ? 17.449 7.326 -6.887 1.00 87.00 97 THR A C 1
ATOM 729 O O . THR A 1 97 ? 17.685 7.006 -5.727 1.00 87.00 97 THR A O 1
ATOM 732 N N . LEU A 1 98 ? 16.475 8.186 -7.199 1.00 87.38 98 LEU A N 1
ATOM 733 C CA . LEU A 1 98 ? 15.666 8.873 -6.190 1.00 87.38 98 LEU A CA 1
ATOM 734 C C . LEU A 1 98 ? 14.864 7.895 -5.324 1.00 87.38 98 LEU A C 1
ATOM 736 O O . LEU A 1 98 ? 14.704 8.117 -4.124 1.00 87.38 98 LEU A O 1
ATOM 740 N N . ILE A 1 99 ? 14.361 6.808 -5.916 1.00 88.69 99 ILE A N 1
ATOM 741 C CA . ILE A 1 99 ? 13.633 5.772 -5.175 1.00 88.69 99 ILE A CA 1
ATOM 742 C C . ILE A 1 99 ? 14.581 5.010 -4.240 1.00 88.69 99 ILE A C 1
ATOM 744 O O . ILE A 1 99 ? 14.217 4.770 -3.088 1.00 88.69 99 ILE A O 1
ATOM 748 N N . GLN A 1 100 ? 15.785 4.648 -4.695 1.00 89.38 100 GLN A N 1
ATOM 749 C CA . GLN A 1 100 ? 16.795 3.993 -3.855 1.00 89.38 100 GLN A CA 1
ATOM 750 C C . GLN A 1 100 ? 17.274 4.898 -2.720 1.00 89.38 100 GLN A C 1
ATOM 752 O O . GLN A 1 100 ? 17.295 4.464 -1.567 1.00 89.38 100 GLN A O 1
ATOM 757 N N . ASP A 1 101 ? 17.580 6.159 -3.017 1.00 89.94 101 ASP A N 1
ATOM 758 C CA . ASP A 1 101 ? 18.004 7.141 -2.019 1.00 89.94 101 ASP A CA 1
ATOM 759 C C . ASP A 1 101 ? 16.918 7.334 -0.957 1.00 89.94 101 ASP A C 1
ATOM 761 O O . ASP A 1 101 ? 17.198 7.304 0.242 1.00 89.94 101 ASP A O 1
ATOM 765 N N . ALA A 1 102 ? 15.651 7.436 -1.372 1.00 88.81 102 ALA A N 1
ATOM 766 C CA . ALA A 1 102 ? 14.530 7.504 -0.444 1.00 88.81 102 ALA A CA 1
ATOM 767 C C . ALA A 1 102 ? 14.366 6.208 0.369 1.00 88.81 102 ALA A C 1
ATOM 769 O O . ALA A 1 102 ? 14.109 6.265 1.574 1.00 88.81 102 ALA A O 1
ATOM 770 N N . ALA A 1 103 ? 14.533 5.036 -0.249 1.00 90.31 103 ALA A N 1
ATOM 771 C CA . ALA A 1 103 ? 14.432 3.755 0.450 1.00 90.31 103 ALA A CA 1
ATOM 772 C C . ALA A 1 103 ? 15.467 3.665 1.576 1.00 90.31 103 ALA A C 1
ATOM 774 O O . ALA A 1 103 ? 15.127 3.275 2.696 1.00 90.31 103 ALA A O 1
ATOM 775 N N . GLN A 1 104 ? 16.700 4.101 1.307 1.00 90.25 104 GLN A N 1
ATOM 776 C CA . GLN A 1 104 ? 17.778 4.149 2.291 1.00 90.25 104 GLN A CA 1
ATOM 777 C C . GLN A 1 104 ? 17.538 5.226 3.353 1.00 90.25 104 GLN A C 1
ATOM 779 O O . GLN A 1 104 ? 17.590 4.933 4.548 1.00 90.25 104 GLN A O 1
ATOM 784 N N . GLN A 1 105 ? 17.213 6.455 2.942 1.00 91.50 105 GLN A N 1
ATOM 785 C CA . GLN A 1 105 ? 17.003 7.588 3.845 1.00 91.50 105 GLN A CA 1
ATOM 786 C C . GLN A 1 105 ? 15.878 7.326 4.850 1.00 91.50 105 GLN A C 1
ATOM 788 O O . GLN A 1 105 ? 15.988 7.684 6.025 1.00 91.50 105 GLN A O 1
ATOM 793 N N . TYR A 1 106 ? 14.781 6.719 4.397 1.00 87.81 106 TYR A N 1
ATOM 794 C CA . TYR A 1 106 ? 13.607 6.486 5.230 1.00 87.81 106 TYR A CA 1
ATOM 795 C C . TYR A 1 106 ? 13.534 5.079 5.821 1.00 87.81 106 TYR A C 1
ATOM 797 O O . TYR A 1 106 ? 12.577 4.804 6.553 1.00 87.81 106 TYR A O 1
ATOM 805 N N . ASN A 1 107 ? 14.527 4.225 5.542 1.00 90.50 107 ASN A N 1
ATOM 806 C CA . ASN A 1 107 ? 14.543 2.807 5.895 1.00 90.50 107 ASN A CA 1
ATOM 807 C C . ASN A 1 107 ? 13.236 2.105 5.476 1.00 90.50 107 ASN A C 1
ATOM 809 O O . ASN A 1 107 ? 12.543 1.490 6.289 1.00 90.50 107 ASN A O 1
ATOM 813 N N . ALA A 1 108 ? 12.861 2.282 4.209 1.00 90.12 108 ALA A N 1
ATOM 814 C CA . ALA A 1 108 ? 11.636 1.761 3.616 1.00 90.12 108 ALA A CA 1
ATOM 815 C C . ALA A 1 108 ? 11.986 0.663 2.594 1.00 90.12 108 ALA A C 1
ATOM 817 O O . ALA A 1 108 ? 12.175 0.960 1.415 1.00 90.12 108 ALA A O 1
ATOM 818 N N . PRO A 1 109 ? 12.086 -0.611 3.023 1.00 91.56 109 PRO A N 1
ATOM 819 C CA . PRO A 1 109 ? 12.546 -1.710 2.168 1.00 91.56 109 PRO A CA 1
ATOM 820 C C . PRO A 1 109 ? 11.510 -2.161 1.130 1.00 91.56 109 PRO A C 1
ATOM 822 O O . PRO A 1 109 ? 11.786 -3.067 0.345 1.00 91.56 109 PRO A O 1
ATOM 825 N N . TYR A 1 110 ? 10.318 -1.565 1.118 1.00 91.25 110 TYR A N 1
ATOM 826 C CA . TYR A 1 110 ? 9.253 -1.890 0.176 1.00 91.25 110 TYR A CA 1
ATOM 827 C C . TYR A 1 110 ? 8.824 -0.657 -0.612 1.00 91.25 110 TYR A C 1
ATOM 829 O O . TYR A 1 110 ? 8.758 0.441 -0.062 1.00 91.25 110 TYR A O 1
ATOM 837 N N . LEU A 1 111 ? 8.470 -0.861 -1.877 1.00 91.19 111 LEU A N 1
ATOM 838 C CA . LEU A 1 111 ? 7.873 0.131 -2.762 1.00 91.19 111 LEU A CA 1
ATOM 839 C C . LEU A 1 111 ? 6.514 -0.375 -3.245 1.00 91.19 111 LEU A C 1
ATOM 841 O O . LEU A 1 111 ? 6.413 -1.460 -3.817 1.00 91.19 111 LEU A O 1
ATOM 845 N N . LEU A 1 112 ? 5.480 0.434 -3.034 1.00 89.50 112 LEU A N 1
ATOM 846 C CA . LEU A 1 112 ? 4.181 0.280 -3.672 1.00 89.50 112 LEU A CA 1
ATOM 847 C C . LEU A 1 112 ? 4.154 1.138 -4.943 1.00 89.50 112 LEU A C 1
ATOM 849 O O . LEU A 1 112 ? 4.245 2.369 -4.865 1.00 89.50 112 LEU A O 1
ATOM 853 N N . TRP A 1 113 ? 4.027 0.477 -6.090 1.00 88.75 113 TRP A N 1
ATOM 854 C CA . TRP A 1 113 ? 4.060 1.077 -7.422 1.00 88.75 113 TRP A CA 1
ATOM 855 C C . TRP A 1 113 ? 2.697 0.953 -8.112 1.00 88.75 113 TRP A C 1
ATOM 857 O O . TRP A 1 113 ? 2.046 -0.089 -8.011 1.00 88.75 113 TRP A O 1
ATOM 867 N N . ASP A 1 114 ? 2.256 2.008 -8.802 1.00 86.56 114 ASP A N 1
ATOM 868 C CA . ASP A 1 114 ? 1.096 1.949 -9.700 1.00 86.56 114 ASP A CA 1
ATOM 869 C C . ASP A 1 114 ? 1.574 1.614 -11.119 1.00 86.56 114 ASP A C 1
ATOM 871 O O . ASP A 1 114 ? 2.242 2.417 -11.767 1.00 86.56 114 ASP A O 1
ATOM 875 N N . GLU A 1 115 ? 1.195 0.442 -11.627 1.00 85.44 115 GLU A N 1
ATOM 876 C CA . GLU A 1 115 ? 1.573 -0.037 -12.964 1.00 85.44 115 GLU A CA 1
ATOM 877 C C . GLU A 1 115 ? 1.047 0.873 -14.093 1.00 85.44 115 GLU A C 1
ATOM 879 O O . GLU A 1 115 ? 1.504 0.794 -15.234 1.00 85.44 115 GLU A O 1
ATOM 884 N N . ARG A 1 116 ? 0.090 1.773 -13.809 1.00 83.12 116 ARG A N 1
ATOM 885 C CA . ARG A 1 116 ? -0.375 2.779 -14.781 1.00 83.12 116 ARG A CA 1
ATOM 886 C C . ARG A 1 116 ? 0.610 3.929 -14.970 1.00 83.12 116 ARG A C 1
ATOM 888 O O . ARG A 1 116 ? 0.550 4.577 -16.013 1.00 83.12 116 ARG A O 1
ATOM 895 N N . SER A 1 117 ? 1.489 4.179 -13.999 1.00 79.38 117 SER A N 1
ATOM 896 C CA . SER A 1 117 ? 2.525 5.215 -14.088 1.00 79.38 117 SER A CA 1
ATOM 897 C C . SER A 1 117 ? 3.652 4.832 -15.052 1.00 79.38 117 SER A C 1
ATOM 899 O O . SER A 1 117 ? 4.436 5.686 -15.457 1.00 79.38 117 SER A O 1
ATOM 901 N N . GLY A 1 118 ? 3.722 3.560 -15.456 1.00 80.94 118 GLY A N 1
ATOM 902 C CA . GLY A 1 118 ? 4.718 3.030 -16.377 1.00 80.94 118 GLY A CA 1
ATOM 903 C C . GLY A 1 118 ? 5.409 1.791 -15.818 1.00 80.94 118 GLY A C 1
ATOM 904 O O . GLY A 1 118 ? 5.016 1.247 -14.784 1.00 80.94 118 GLY A O 1
ATOM 905 N N . ALA A 1 119 ? 6.452 1.346 -16.519 1.00 83.56 119 ALA A N 1
ATOM 906 C CA . ALA A 1 119 ? 7.259 0.216 -16.078 1.00 83.56 119 ALA A CA 1
ATOM 907 C C . ALA A 1 119 ? 7.947 0.522 -14.738 1.00 83.56 119 ALA A C 1
ATOM 909 O O . ALA A 1 119 ? 8.440 1.632 -14.532 1.00 83.56 119 ALA A O 1
ATOM 910 N N . MET A 1 120 ? 8.004 -0.482 -13.860 1.00 84.06 120 MET A N 1
ATOM 911 C CA . MET A 1 120 ? 8.713 -0.409 -12.584 1.00 84.06 120 MET A CA 1
ATOM 912 C C . MET A 1 120 ? 10.175 0.029 -12.808 1.00 84.06 120 MET A C 1
ATOM 914 O O . MET A 1 120 ? 10.916 -0.677 -13.498 1.00 84.06 120 MET A O 1
ATOM 918 N N . PRO A 1 121 ? 10.618 1.167 -12.238 1.00 84.81 121 PRO A N 1
ATOM 919 C CA . PRO A 1 121 ? 11.923 1.750 -12.560 1.00 84.81 121 PRO A CA 1
ATOM 920 C C . PRO A 1 121 ? 13.111 1.006 -11.932 1.00 84.81 121 PRO A C 1
ATOM 922 O O . PRO A 1 121 ? 14.244 1.169 -12.378 1.00 84.81 121 PRO A O 1
ATOM 925 N N . LEU A 1 122 ? 12.875 0.171 -10.914 1.00 86.81 122 LEU A N 1
ATOM 926 C CA . LEU A 1 122 ? 13.914 -0.633 -10.268 1.00 86.81 122 LEU A CA 1
ATOM 927 C C . LEU A 1 122 ? 13.990 -2.031 -10.893 1.00 86.81 122 LEU A C 1
ATOM 929 O O . LEU A 1 122 ? 13.181 -2.900 -10.570 1.00 86.81 122 LEU A O 1
ATOM 933 N N . ALA A 1 123 ? 14.999 -2.265 -11.734 1.00 83.25 123 ALA A N 1
ATOM 934 C CA . ALA A 1 123 ? 15.213 -3.561 -12.388 1.00 83.25 123 ALA A CA 1
ATOM 935 C C . ALA A 1 123 ? 15.530 -4.703 -11.399 1.00 83.25 123 ALA A C 1
ATOM 937 O O . ALA A 1 123 ? 15.124 -5.841 -11.622 1.00 83.25 123 ALA A O 1
ATOM 938 N N . ASP A 1 124 ? 16.212 -4.393 -10.292 1.00 86.62 124 ASP A N 1
ATOM 939 C CA . ASP A 1 124 ? 16.633 -5.380 -9.286 1.00 86.62 124 ASP A CA 1
ATOM 940 C C . ASP A 1 124 ? 15.600 -5.599 -8.167 1.00 86.62 124 ASP A C 1
ATOM 942 O O . ASP A 1 124 ? 15.825 -6.393 -7.243 1.00 86.62 124 ASP A O 1
ATOM 946 N N . ALA A 1 125 ? 14.469 -4.887 -8.215 1.00 88.75 125 ALA A N 1
ATOM 947 C CA . ALA A 1 125 ? 13.431 -5.013 -7.206 1.00 88.75 125 ALA A CA 1
ATOM 948 C C . ALA A 1 125 ? 12.696 -6.351 -7.339 1.00 88.75 125 ALA A C 1
ATOM 950 O O . ALA A 1 125 ? 12.326 -6.793 -8.426 1.00 88.75 125 ALA A O 1
ATOM 951 N N . VAL A 1 126 ? 12.452 -7.004 -6.204 1.00 92.44 126 VAL A N 1
ATOM 952 C CA . VAL A 1 126 ? 11.777 -8.307 -6.183 1.00 92.44 126 VAL A CA 1
ATOM 953 C C . VAL A 1 126 ? 10.283 -8.090 -5.996 1.00 92.44 126 VAL A C 1
ATOM 955 O O . VAL A 1 126 ? 9.872 -7.529 -4.981 1.00 92.44 126 VAL A O 1
ATOM 958 N N . ALA A 1 127 ? 9.466 -8.555 -6.940 1.00 92.19 127 ALA A N 1
ATOM 959 C CA . ALA A 1 127 ? 8.015 -8.546 -6.791 1.00 92.19 127 ALA A CA 1
ATOM 960 C C . ALA A 1 127 ? 7.600 -9.430 -5.604 1.00 92.19 127 ALA A C 1
ATOM 962 O O . ALA A 1 127 ? 7.936 -10.613 -5.544 1.00 92.19 127 ALA A O 1
ATOM 963 N N . VAL A 1 128 ? 6.878 -8.843 -4.653 1.00 93.50 128 VAL A N 1
ATOM 964 C CA . VAL A 1 128 ? 6.356 -9.532 -3.466 1.00 93.50 128 VAL A CA 1
ATOM 965 C C . VAL A 1 128 ? 4.909 -9.954 -3.689 1.00 93.50 128 VAL A C 1
ATOM 967 O O . VAL A 1 128 ? 4.495 -11.029 -3.264 1.00 93.50 128 VAL A O 1
ATOM 970 N N . GLY A 1 129 ? 4.145 -9.125 -4.398 1.00 91.25 129 GLY A N 1
ATOM 971 C CA . GLY A 1 129 ? 2.774 -9.426 -4.772 1.00 91.25 129 GLY A CA 1
ATOM 972 C C . GLY A 1 129 ? 2.150 -8.319 -5.610 1.00 91.25 129 GLY A C 1
ATOM 973 O O . GLY A 1 129 ? 2.734 -7.252 -5.793 1.00 91.25 129 GLY A O 1
ATOM 974 N N . GLN A 1 130 ? 0.940 -8.580 -6.097 1.00 91.38 130 GLN A N 1
ATOM 975 C CA . GLN A 1 130 ? 0.175 -7.647 -6.915 1.00 91.38 130 GLN A CA 1
ATOM 976 C C . GLN A 1 130 ? -1.284 -7.618 -6.458 1.00 91.38 130 GLN A C 1
ATOM 978 O O . GLN A 1 130 ? -1.873 -8.654 -6.147 1.00 91.38 130 GLN A O 1
ATOM 983 N N . ALA A 1 131 ? -1.868 -6.424 -6.433 1.00 86.19 131 ALA A N 1
ATOM 984 C CA . ALA A 1 131 ? -3.267 -6.181 -6.119 1.00 86.19 131 ALA A CA 1
ATOM 985 C C . ALA A 1 131 ? -3.870 -5.246 -7.177 1.00 86.19 131 ALA A C 1
ATOM 987 O O . ALA A 1 131 ? -3.729 -4.022 -7.115 1.00 86.19 131 ALA A O 1
ATOM 988 N N . GLY A 1 132 ? -4.522 -5.833 -8.184 1.00 85.62 132 GLY A N 1
ATOM 989 C CA . GLY A 1 132 ? -5.040 -5.088 -9.332 1.00 85.62 132 GLY A CA 1
ATOM 990 C C . GLY A 1 132 ? -3.909 -4.372 -10.073 1.00 85.62 132 GLY A C 1
ATOM 991 O O . GLY A 1 132 ? -2.983 -5.011 -10.565 1.00 85.62 132 GLY A O 1
ATOM 992 N N . ARG A 1 133 ? -3.973 -3.039 -10.128 1.00 85.94 133 ARG A N 1
ATOM 993 C CA . ARG A 1 133 ? -2.947 -2.199 -10.770 1.00 85.94 133 ARG A CA 1
ATOM 994 C C . ARG A 1 133 ? -1.724 -1.902 -9.896 1.00 85.94 133 ARG A C 1
ATOM 996 O O . ARG A 1 133 ? -0.815 -1.234 -10.368 1.00 85.94 133 ARG A O 1
ATOM 1003 N N . TYR A 1 134 ? -1.730 -2.313 -8.628 1.00 87.75 134 TYR A N 1
ATOM 1004 C CA . TYR A 1 134 ? -0.660 -1.994 -7.686 1.00 87.75 134 TYR A CA 1
ATOM 1005 C C . TYR A 1 134 ? 0.276 -3.181 -7.513 1.00 87.75 134 TYR A C 1
ATOM 1007 O O . TYR A 1 134 ? -0.164 -4.263 -7.117 1.00 87.75 134 TYR A O 1
ATOM 1015 N N . GLY A 1 135 ? 1.561 -2.970 -7.772 1.00 89.94 135 GLY A N 1
ATOM 1016 C CA . GLY A 1 135 ? 2.617 -3.925 -7.466 1.00 89.94 135 GLY A CA 1
ATOM 1017 C C . GLY A 1 135 ? 3.314 -3.555 -6.160 1.00 89.94 135 GLY A C 1
ATOM 1018 O O . GLY A 1 135 ? 3.636 -2.389 -5.926 1.00 89.94 135 GLY A O 1
ATOM 1019 N N . LEU A 1 136 ? 3.540 -4.543 -5.296 1.00 91.31 136 LEU A N 1
ATOM 1020 C CA . LEU A 1 136 ? 4.383 -4.400 -4.114 1.00 91.31 136 LEU A CA 1
ATOM 1021 C C . LEU A 1 136 ? 5.734 -5.049 -4.394 1.00 91.31 136 LEU A C 1
ATOM 1023 O O . LEU A 1 136 ? 5.815 -6.246 -4.674 1.00 91.31 136 LEU A O 1
ATOM 1027 N N . TYR A 1 137 ? 6.791 -4.260 -4.269 1.00 93.31 137 TYR A N 1
ATOM 1028 C CA . TYR A 1 137 ? 8.152 -4.658 -4.589 1.00 93.31 137 TYR A CA 1
ATOM 1029 C C . TYR A 1 137 ? 9.062 -4.471 -3.382 1.00 93.31 137 TYR A C 1
ATOM 1031 O O . TYR A 1 137 ? 8.897 -3.531 -2.608 1.00 93.31 137 TYR A O 1
ATOM 1039 N N . ARG A 1 138 ? 10.046 -5.353 -3.223 1.00 92.50 138 ARG A N 1
ATOM 1040 C CA . ARG A 1 138 ? 11.113 -5.202 -2.236 1.00 92.50 138 ARG A CA 1
ATOM 1041 C C . ARG A 1 138 ? 12.301 -4.500 -2.881 1.00 92.50 138 ARG A C 1
ATOM 1043 O O . ARG A 1 138 ? 12.849 -5.001 -3.863 1.00 92.50 138 ARG A O 1
ATOM 1050 N N . VAL A 1 139 ? 12.683 -3.365 -2.308 1.00 89.31 139 VAL A N 1
ATOM 1051 C CA . VAL A 1 139 ? 13.851 -2.568 -2.695 1.00 89.31 139 VAL A CA 1
ATOM 1052 C C . VAL A 1 139 ? 15.086 -3.166 -2.011 1.00 89.31 139 VAL A C 1
ATOM 1054 O O . VAL A 1 139 ? 15.017 -3.550 -0.840 1.00 89.31 139 VAL A O 1
ATOM 1057 N N . ARG A 1 140 ? 16.186 -3.312 -2.752 1.00 77.75 140 ARG A N 1
ATOM 1058 C CA . ARG A 1 140 ? 17.483 -3.790 -2.253 1.00 77.75 140 ARG A CA 1
ATOM 1059 C C . ARG A 1 140 ? 18.511 -2.673 -2.274 1.00 77.75 140 ARG A C 1
ATOM 1061 O O . ARG A 1 140 ? 18.438 -1.842 -3.208 1.00 77.75 140 ARG A O 1
#

pLDDT: mean 77.27, std 13.42, range [42.94, 93.5]

Sequence (140 aa):
ACWLVRQVRGSPVVRVRWLVLAVLLLALLLRGGMQTGTRYVLDNQPPDQVAAVALVNATLAPDERVLTAVPPELPLAKYSAIAHRAVVLSPDTADATLIQDAAQQYNAPYLLWDERSGAMPLADAVAVGQAGRYGLYRVR

Radius of gyration: 25.24 Å; chains: 1; bounding box: 66×40×61 Å

Secondary structure (DSSP, 8-state):
--SSS------HHHHHHHHHHHHHHHHHHHHHHHHHHHHHHHHTS-HHHHHHHHHHHHHS-TT--EEEE--TT-TTTTTSSSTTTEEEPPTT---HHHHHHHHHHHT--EEEEEGGG-S-S-TTPEEEEEETTEEEEE--

Foldseek 3Di:
DPDPPPPPPDPPVVVVVVVVVVVVVVVVVVVVVVVVVVCVVVVPADQLLVQLLVLCVVPDDPQAAEEELAAPVHCSCPPDDRVVRYDYDDVLPLDPVVVLVCCVVVVHQKYKHFCVSDDRSDPPWAFPDHRVRITITGHD